Protein AF-A0A8H7UCB6-F1 (afdb_monomer_lite)

Foldseek 3Di:
DDPVVLVVLQVVLVCVVPPPVDDDDLVVNLVSCLVNVYDVVDQDRCVQCVDPVSSLVSLVSSADDDPDPPDPPDDHRHLVNVLVVLVVCDPCNQCVPVPDLVRSLVSCVVSLVQVVSLVSCCVDPNVVVSVVSVVVCVVVVSDDDPVNVVVVVVD

Radius of gyration: 19.62 Å; chains: 1; bounding box: 39×41×54 Å

Secondary structure (DSSP, 8-state):
--HHHHHHHHHHHHHHHH--SS---HHHHHHHHHHHT--TT----TTT--SHHHHHHHHHHH----S-TT---S----HHHHHHHHHHHHHHHH-TTSS-HHHHHHHHHHTT-HHHHHHHHHTTT-HHHHHHHHHHHHHTT-S--HHHHHHHTT-

pLDDT: mean 84.57, std 13.3, range [42.16, 96.12]

Organism: NCBI:txid44442

Sequence (155 aa):
MSELTRSRIQLEYDQMSRNTAEPIDPYKFAVYKIMGRCELNKRTLPHITSSTEDWLWLQLCLVRESATSSVKSGGDYRLADLQKVLQKYGPEHFDPHRANPWNYMILLLLTLQFEEVVHQLYSSKYQIEAVHLAIGFASHGMLRTTLDTKQQESL

InterPro domains:
  IPR007231 Nucleoporin interacting component Nup93/Nic96 [PF04097] (5-151)
  IPR007231 Nucleoporin interacting component Nup93/Nic96 [PTHR11225] (2-152)

Structure (mmCIF, N/CA/C/O backbone):
data_AF-A0A8H7UCB6-F1
#
_entry.id   AF-A0A8H7UCB6-F1
#
loop_
_atom_site.group_PDB
_atom_site.id
_atom_site.type_symbol
_atom_site.label_atom_id
_atom_site.label_alt_id
_atom_site.label_comp_id
_atom_site.label_asym_id
_atom_site.label_entity_id
_atom_site.label_seq_id
_atom_site.pdbx_PDB_ins_code
_atom_site.Cartn_x
_atom_site.Cartn_y
_atom_site.Cartn_z
_atom_site.occupancy
_atom_site.B_iso_or_equiv
_atom_site.auth_seq_id
_atom_site.auth_comp_id
_atom_site.auth_asym_id
_atom_site.auth_atom_id
_atom_site.pdbx_PDB_model_num
ATOM 1 N N . MET A 1 1 ? -7.134 -17.251 14.232 1.00 66.00 1 MET A N 1
ATOM 2 C CA . MET A 1 1 ? -7.995 -16.519 15.187 1.00 66.00 1 MET A CA 1
ATOM 3 C C . MET A 1 1 ? -9.393 -17.086 15.047 1.00 66.00 1 MET A C 1
ATOM 5 O O . MET A 1 1 ? -9.850 -17.190 13.915 1.00 66.00 1 MET A O 1
ATOM 9 N N . SER A 1 2 ? -10.021 -17.514 16.142 1.00 83.38 2 SER A N 1
ATOM 10 C CA . SER A 1 2 ? -11.404 -18.002 16.111 1.00 83.38 2 SER A CA 1
ATOM 11 C C . SER A 1 2 ? -12.372 -16.858 15.788 1.00 83.38 2 SER A C 1
ATOM 13 O O . SER A 1 2 ? -12.082 -15.689 16.064 1.00 83.38 2 SER A O 1
ATOM 15 N N . GLU A 1 3 ? -13.525 -17.180 15.204 1.00 82.62 3 GLU A N 1
ATOM 16 C CA . GLU A 1 3 ? -14.535 -16.181 14.822 1.00 82.62 3 GLU A CA 1
ATOM 17 C C . GLU A 1 3 ? -15.058 -15.384 16.025 1.00 82.62 3 GLU A C 1
ATOM 19 O O . GLU A 1 3 ? -15.268 -14.173 15.933 1.00 82.62 3 GLU A O 1
ATOM 24 N N . LEU A 1 4 ? -15.177 -16.040 17.184 1.00 86.56 4 LEU A N 1
ATOM 25 C CA . LEU A 1 4 ? -15.568 -15.405 18.442 1.00 86.56 4 LEU A CA 1
ATOM 26 C C . LEU A 1 4 ? -14.572 -14.309 18.855 1.00 86.56 4 LEU A C 1
ATOM 28 O O . LEU A 1 4 ? -14.973 -13.192 19.178 1.00 86.56 4 LEU A O 1
ATOM 32 N N . THR A 1 5 ? -13.268 -14.603 18.818 1.00 87.81 5 THR A N 1
ATOM 33 C CA . THR A 1 5 ? -12.228 -13.629 19.177 1.00 87.81 5 THR A CA 1
ATOM 34 C C . THR A 1 5 ? -12.207 -12.459 18.199 1.00 87.81 5 THR A C 1
ATOM 36 O O . THR A 1 5 ? -12.111 -11.316 18.635 1.00 87.81 5 THR A O 1
ATOM 39 N N . ARG A 1 6 ? -12.365 -12.717 16.893 1.00 85.12 6 ARG A N 1
ATOM 40 C CA . ARG A 1 6 ? -12.451 -11.649 15.884 1.00 85.12 6 ARG A CA 1
ATOM 41 C C . ARG A 1 6 ? -13.636 -10.721 16.151 1.00 85.12 6 ARG A C 1
ATOM 43 O O . ARG A 1 6 ? -13.470 -9.508 16.132 1.00 85.12 6 ARG A O 1
ATOM 50 N N . SER A 1 7 ? -14.804 -11.290 16.441 1.00 87.69 7 SER A N 1
ATOM 51 C CA . SER A 1 7 ? -16.023 -10.517 16.707 1.00 87.69 7 SER A CA 1
ATOM 52 C C . SER A 1 7 ? -15.878 -9.632 17.947 1.00 87.69 7 SER A C 1
ATOM 54 O O . SER A 1 7 ? -16.273 -8.470 17.923 1.00 87.69 7 SER A O 1
ATOM 56 N N . ARG A 1 8 ? -15.239 -10.143 19.009 1.00 91.38 8 ARG A N 1
ATOM 57 C CA . ARG A 1 8 ? -14.934 -9.360 20.218 1.00 91.38 8 ARG A CA 1
ATOM 58 C C . ARG A 1 8 ? -13.995 -8.188 19.927 1.00 91.38 8 ARG A C 1
ATOM 60 O O . ARG A 1 8 ? -14.303 -7.070 20.320 1.00 91.38 8 ARG A O 1
ATOM 67 N N . ILE A 1 9 ? -12.906 -8.425 19.190 1.00 91.38 9 ILE A N 1
ATOM 68 C CA . ILE A 1 9 ? -11.953 -7.366 18.811 1.00 91.38 9 ILE A CA 1
ATOM 69 C C . ILE A 1 9 ? -12.639 -6.289 17.962 1.00 91.38 9 ILE A C 1
ATOM 71 O O . ILE A 1 9 ? -12.401 -5.104 18.178 1.00 91.38 9 ILE A O 1
ATOM 75 N N . GLN A 1 10 ? -13.504 -6.682 17.022 1.00 90.00 10 GLN A N 1
ATOM 76 C CA . GLN A 1 10 ? -14.235 -5.733 16.181 1.00 90.00 10 GLN A CA 1
ATOM 77 C C . GLN A 1 10 ? -15.173 -4.845 17.008 1.00 90.00 10 GLN A C 1
ATOM 79 O O . GLN A 1 10 ? -15.204 -3.636 16.803 1.00 90.00 10 GLN A O 1
ATOM 84 N N . LEU A 1 11 ? -15.901 -5.425 17.967 1.00 90.81 11 LEU A N 1
ATOM 85 C CA . LEU A 1 11 ? -16.784 -4.668 18.857 1.00 90.81 11 LEU A CA 1
ATOM 86 C C . LEU A 1 11 ? -16.006 -3.672 19.723 1.00 90.81 11 LEU A C 1
ATOM 88 O O . LEU A 1 11 ? -16.403 -2.513 19.826 1.00 90.81 11 LEU A O 1
ATOM 92 N N . GLU A 1 12 ? -14.893 -4.100 20.318 1.00 90.88 12 GLU A N 1
ATOM 93 C CA . GLU A 1 12 ? -14.045 -3.223 21.132 1.00 90.88 12 GLU A CA 1
ATOM 94 C C . GLU A 1 12 ? -13.429 -2.098 20.287 1.00 90.88 12 GLU A C 1
ATOM 96 O O . GLU A 1 12 ? -13.443 -0.939 20.701 1.00 90.88 12 GLU A O 1
ATOM 101 N N . TYR A 1 13 ? -12.967 -2.403 19.070 1.00 91.31 13 TYR A N 1
ATOM 102 C CA . TYR A 1 13 ? -12.467 -1.398 18.129 1.00 91.31 13 TYR A CA 1
ATOM 103 C C . TYR A 1 13 ? -13.535 -0.360 17.771 1.00 91.31 13 TYR A C 1
ATOM 105 O O . TYR A 1 13 ? -13.273 0.842 17.791 1.00 91.31 13 TYR A O 1
ATOM 113 N N . ASP A 1 14 ? -14.750 -0.813 17.474 1.00 90.44 14 ASP A N 1
ATOM 114 C CA . ASP A 1 14 ? -15.872 0.052 17.130 1.00 90.44 14 ASP A CA 1
ATOM 115 C C . ASP A 1 14 ? -16.284 0.956 18.300 1.00 90.44 14 ASP A C 1
ATOM 117 O O . ASP A 1 14 ? -16.663 2.106 18.081 1.00 90.44 14 ASP A O 1
ATOM 121 N N . GLN A 1 15 ? -16.222 0.455 19.536 1.00 90.19 15 GLN A N 1
ATOM 122 C CA . GLN A 1 15 ? -16.473 1.253 20.738 1.00 90.19 15 GLN A CA 1
ATOM 123 C C . GLN A 1 15 ? -15.400 2.326 20.916 1.00 90.19 15 GLN A C 1
ATOM 125 O O . GLN A 1 15 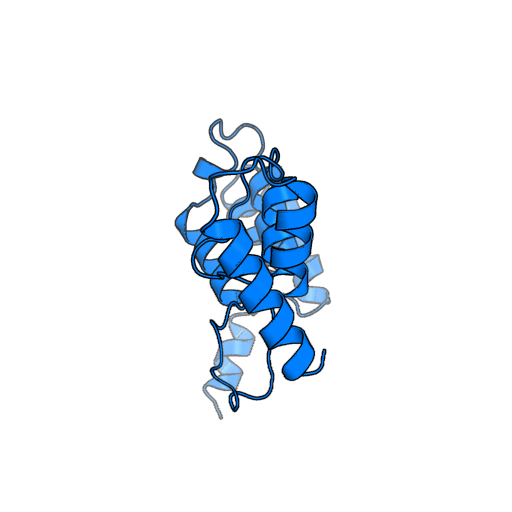? -15.741 3.487 21.128 1.00 90.19 15 GLN A O 1
ATOM 130 N N . MET A 1 16 ? -14.124 1.962 20.759 1.00 87.75 16 MET A N 1
ATOM 131 C CA . MET A 1 16 ? -13.008 2.911 20.796 1.00 87.75 16 MET A CA 1
ATOM 132 C C . MET A 1 16 ? -13.164 3.980 19.706 1.00 87.75 16 MET A C 1
ATOM 134 O O . MET A 1 16 ? -13.108 5.168 19.985 1.00 87.75 16 MET A O 1
ATOM 138 N N . SER A 1 17 ? -13.454 3.590 18.465 1.00 85.06 17 SER A N 1
ATOM 139 C CA . SER A 1 17 ? -13.585 4.552 17.366 1.00 85.06 17 SER A CA 1
ATOM 140 C C . SER A 1 17 ? -14.754 5.530 17.540 1.00 85.06 17 SER A C 1
ATOM 142 O O . SER A 1 17 ? -14.692 6.633 16.998 1.00 85.06 17 SER A O 1
ATOM 144 N N . ARG A 1 18 ? -15.835 5.128 18.222 1.00 85.81 18 ARG A N 1
ATOM 145 C CA . ARG A 1 18 ? -17.023 5.971 18.452 1.00 85.81 18 ARG A CA 1
ATOM 146 C C . ARG A 1 18 ? -16.911 6.817 19.715 1.00 85.81 18 ARG A C 1
ATOM 148 O O . ARG A 1 18 ? -17.492 7.897 19.768 1.00 85.81 18 ARG A O 1
ATOM 155 N N . ASN A 1 19 ? -16.213 6.327 20.736 1.00 79.62 19 ASN A N 1
ATOM 156 C CA . ASN A 1 19 ? -16.112 7.006 22.017 1.00 79.62 19 ASN A CA 1
ATOM 157 C C . ASN A 1 19 ? -14.988 8.052 21.992 1.00 79.62 19 ASN A C 1
ATOM 159 O O . ASN A 1 19 ? -13.837 7.755 22.286 1.00 79.62 19 ASN A O 1
ATOM 163 N N . THR A 1 20 ? -15.335 9.292 21.643 1.00 72.56 20 THR A N 1
ATOM 164 C CA . THR A 1 20 ? -14.405 10.439 21.623 1.00 72.56 20 THR A CA 1
ATOM 165 C C . THR A 1 20 ? -14.246 11.107 22.997 1.00 72.56 20 THR A C 1
ATOM 167 O O . THR A 1 20 ? -13.514 12.084 23.118 1.00 72.56 20 THR A O 1
ATOM 170 N N . ALA A 1 21 ? -14.948 10.625 24.031 1.00 73.44 21 ALA A N 1
ATOM 171 C CA . ALA A 1 21 ? -14.955 11.260 25.350 1.00 73.44 21 ALA A CA 1
ATOM 172 C C . ALA A 1 21 ? -13.633 11.081 26.116 1.00 73.44 21 ALA A C 1
ATOM 174 O O . ALA A 1 21 ? -13.285 11.934 26.929 1.00 73.44 21 ALA A O 1
ATOM 175 N N . GLU A 1 22 ? -12.885 10.010 25.837 1.00 73.88 22 GLU A N 1
ATOM 176 C CA . GLU A 1 22 ? -11.566 9.766 26.420 1.00 73.88 22 GLU A CA 1
ATOM 177 C C . GLU A 1 22 ? -10.497 9.682 25.323 1.00 73.88 22 GLU A C 1
ATOM 179 O O . GLU A 1 22 ? -10.728 9.056 24.284 1.00 73.88 22 GLU A O 1
ATOM 184 N N . PRO A 1 23 ? -9.313 10.290 25.527 1.00 75.50 23 PRO A N 1
ATOM 185 C CA . PRO A 1 23 ? -8.206 10.150 24.595 1.00 75.50 23 PRO A CA 1
ATOM 186 C C . PRO A 1 23 ? -7.727 8.695 24.590 1.00 75.50 23 PRO A C 1
ATOM 188 O O . PRO A 1 23 ? -7.159 8.197 25.561 1.00 75.50 23 PRO A O 1
ATOM 191 N N . ILE A 1 24 ? -7.964 8.004 23.480 1.00 84.00 24 ILE A N 1
ATOM 192 C CA . ILE A 1 24 ? -7.503 6.631 23.278 1.00 84.00 24 ILE A CA 1
ATOM 193 C C . ILE A 1 24 ? -6.02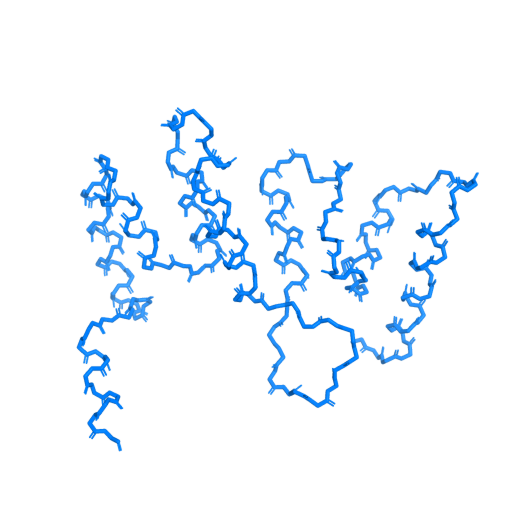9 6.655 22.887 1.00 84.00 24 ILE A C 1
ATOM 195 O O . ILE A 1 24 ? -5.626 7.415 22.006 1.00 84.00 24 ILE A O 1
ATOM 199 N N . ASP A 1 25 ? -5.236 5.780 23.507 1.00 89.56 25 ASP A N 1
ATOM 200 C CA . ASP A 1 25 ? -3.850 5.551 23.103 1.00 89.56 25 ASP A CA 1
ATOM 201 C C . ASP A 1 25 ? -3.794 5.130 21.616 1.00 89.56 25 ASP A C 1
ATOM 203 O O . ASP A 1 25 ? -4.342 4.077 21.252 1.00 89.56 25 ASP A O 1
ATOM 207 N N . PRO A 1 26 ? -3.135 5.920 20.745 1.00 90.31 26 PRO A N 1
ATOM 208 C CA . PRO A 1 26 ? -3.069 5.630 19.319 1.00 90.31 26 PRO A CA 1
ATOM 209 C C . PRO A 1 26 ? -2.422 4.270 19.039 1.00 90.31 26 PRO A C 1
ATOM 211 O O . PRO A 1 26 ? -2.891 3.551 18.156 1.00 90.31 26 PRO A O 1
ATOM 214 N N . TYR A 1 27 ? -1.407 3.859 19.806 1.00 91.75 27 TYR A N 1
ATOM 215 C CA . TYR A 1 27 ? -0.717 2.586 19.586 1.00 91.75 27 TYR A CA 1
ATOM 216 C C . TYR A 1 27 ? -1.617 1.399 19.910 1.00 91.75 27 TYR A C 1
ATOM 218 O O . TYR A 1 27 ? -1.690 0.446 19.130 1.00 91.75 27 TYR A O 1
ATOM 226 N N . LYS A 1 28 ? -2.385 1.486 21.003 1.00 91.25 28 LYS A N 1
ATOM 227 C CA . LYS A 1 28 ? -3.432 0.507 21.309 1.00 91.25 28 LYS A CA 1
ATOM 228 C C . LYS A 1 28 ? -4.431 0.417 20.156 1.00 91.25 28 LYS A C 1
ATOM 230 O O . LYS A 1 28 ? -4.714 -0.680 19.682 1.00 91.25 28 LYS A O 1
ATOM 235 N N . PHE A 1 29 ? -4.911 1.548 19.647 1.00 91.12 29 PHE A N 1
ATOM 236 C CA . PHE A 1 29 ? -5.851 1.567 18.524 1.00 91.12 29 PHE A CA 1
ATOM 237 C C . PHE A 1 29 ? -5.271 0.921 17.249 1.00 91.12 29 PHE A C 1
ATOM 239 O O . PHE A 1 29 ? -5.959 0.145 16.579 1.00 91.12 29 PHE A O 1
ATOM 246 N N . ALA A 1 30 ? -3.991 1.163 16.948 1.00 92.44 30 ALA A N 1
ATOM 247 C CA . ALA A 1 30 ? -3.266 0.520 15.848 1.00 92.44 30 ALA A CA 1
ATOM 248 C C . ALA A 1 30 ? -3.225 -0.999 15.982 1.00 92.44 30 ALA A C 1
ATOM 250 O O . ALA A 1 30 ? -3.542 -1.712 15.030 1.00 92.44 30 ALA A O 1
ATOM 251 N N . VAL A 1 31 ? -2.850 -1.494 17.164 1.00 93.12 31 VAL A N 1
ATOM 252 C CA . VAL A 1 31 ? -2.740 -2.932 17.425 1.00 93.12 31 VAL A CA 1
ATOM 253 C C . VAL A 1 31 ? -4.091 -3.608 17.214 1.00 93.12 31 VAL A C 1
ATOM 255 O O . VAL A 1 31 ? -4.152 -4.637 16.544 1.00 93.12 31 VAL A O 1
ATOM 258 N N . TYR A 1 32 ? -5.184 -3.008 17.695 1.00 92.25 32 TYR A N 1
ATOM 259 C CA . TYR A 1 32 ? -6.532 -3.532 17.453 1.00 92.25 32 TYR A CA 1
ATOM 260 C C . TYR A 1 32 ? -6.879 -3.539 15.963 1.00 92.25 32 TYR A C 1
ATOM 262 O O . TYR A 1 32 ? -7.383 -4.547 15.462 1.00 92.25 32 TYR A O 1
ATOM 270 N N . LYS A 1 33 ? -6.558 -2.462 15.235 1.00 91.94 33 LYS A N 1
ATOM 271 C CA . LYS A 1 33 ? -6.791 -2.385 13.788 1.00 91.94 33 LYS A CA 1
ATOM 272 C C . LYS A 1 33 ? -6.045 -3.482 13.032 1.00 91.94 33 LYS A C 1
ATOM 274 O O . LYS A 1 33 ? -6.645 -4.140 12.190 1.00 91.94 33 LYS A O 1
ATOM 279 N N . ILE A 1 34 ? -4.767 -3.700 13.344 1.00 92.25 34 ILE A N 1
ATOM 280 C CA . ILE A 1 34 ? -3.916 -4.695 12.677 1.00 92.25 34 ILE A CA 1
ATOM 281 C C . ILE A 1 34 ? -4.369 -6.116 13.030 1.00 92.25 34 ILE A C 1
ATOM 283 O O . ILE A 1 34 ? -4.611 -6.930 12.139 1.00 92.25 34 ILE A O 1
ATOM 287 N N . MET A 1 35 ? -4.541 -6.412 14.321 1.00 90.19 35 MET A N 1
ATOM 288 C CA . MET A 1 35 ? -4.903 -7.751 14.798 1.00 90.19 35 MET A CA 1
ATOM 289 C C . MET A 1 35 ? -6.307 -8.164 14.352 1.00 90.19 35 MET A C 1
ATOM 291 O O . MET A 1 35 ? -6.514 -9.301 13.920 1.00 90.19 35 MET A O 1
ATOM 295 N N . GLY A 1 36 ? -7.271 -7.247 14.452 1.00 87.38 36 GLY A N 1
ATOM 296 C CA . GLY A 1 36 ? -8.664 -7.477 14.078 1.00 87.38 36 GLY A CA 1
ATOM 297 C C . GLY A 1 36 ? -8.955 -7.284 12.592 1.00 87.38 36 GLY A C 1
ATOM 298 O O . GLY A 1 36 ? -9.971 -7.780 12.113 1.00 87.38 36 GLY A O 1
ATOM 299 N N . ARG A 1 37 ? -8.059 -6.614 11.851 1.00 88.19 37 ARG A N 1
ATOM 300 C CA . ARG A 1 37 ? -8.305 -6.104 10.488 1.00 88.19 37 ARG A CA 1
ATOM 301 C C . ARG A 1 37 ? -9.560 -5.231 10.431 1.00 88.19 37 ARG A C 1
ATOM 303 O O . ARG A 1 37 ? -10.370 -5.338 9.514 1.00 88.19 37 ARG A O 1
ATOM 310 N N . CYS A 1 38 ? -9.721 -4.378 11.436 1.00 87.88 38 CYS A N 1
ATOM 311 C CA . CYS A 1 38 ? -10.916 -3.567 11.603 1.00 87.88 38 CYS A CA 1
ATOM 312 C C . CYS A 1 38 ? -10.943 -2.393 10.607 1.00 87.88 38 CYS A C 1
ATOM 314 O O . CYS A 1 38 ? -9.923 -1.746 10.351 1.00 87.88 38 CYS A O 1
ATOM 316 N N . GLU A 1 39 ? -12.134 -2.074 10.087 1.00 85.88 39 GLU A N 1
ATOM 317 C CA . GLU A 1 39 ? -12.396 -0.886 9.255 1.00 85.88 39 GLU A CA 1
ATOM 318 C C . GLU A 1 39 ? -11.443 -0.763 8.040 1.00 85.88 39 GLU A C 1
ATOM 320 O O . GLU A 1 39 ? -10.692 0.201 7.882 1.00 85.88 39 GLU A O 1
ATOM 325 N N . LEU A 1 40 ? -11.488 -1.749 7.139 1.00 86.44 40 LEU A N 1
ATOM 326 C CA . LEU A 1 40 ? -10.652 -1.799 5.926 1.00 86.44 40 LEU A CA 1
ATOM 327 C C . LEU A 1 40 ? -11.009 -0.739 4.867 1.00 86.44 40 LEU A C 1
ATOM 329 O O . LEU A 1 40 ? -10.270 -0.548 3.901 1.00 86.44 40 LEU A O 1
ATOM 333 N N . ASN A 1 41 ? -12.105 -0.003 5.060 1.00 85.31 41 ASN A N 1
ATOM 334 C CA . ASN A 1 41 ? -12.445 1.156 4.232 1.00 85.31 41 ASN A CA 1
ATOM 335 C C . ASN A 1 41 ? -11.543 2.364 4.540 1.00 85.31 41 ASN A C 1
ATOM 337 O O . ASN A 1 41 ? -11.252 3.152 3.644 1.00 85.31 41 ASN A O 1
ATOM 341 N N . LYS A 1 42 ? -11.055 2.485 5.783 1.00 86.81 42 LYS A N 1
ATOM 342 C CA . LYS A 1 42 ? -10.182 3.572 6.241 1.00 86.81 42 LYS A CA 1
ATOM 343 C C . LYS A 1 42 ? -8.888 2.988 6.798 1.00 86.81 42 LYS A C 1
ATOM 345 O O . LYS A 1 42 ? -8.795 2.626 7.965 1.00 86.81 42 LYS A O 1
ATOM 350 N N . ARG A 1 43 ? -7.876 2.873 5.941 1.00 88.25 43 ARG A N 1
ATOM 351 C CA . ARG A 1 43 ? -6.623 2.142 6.223 1.00 88.25 43 ARG A CA 1
ATOM 352 C C . ARG A 1 43 ? -5.468 3.019 6.713 1.00 88.25 43 ARG A C 1
ATOM 354 O O . ARG A 1 43 ? -4.342 2.542 6.784 1.00 88.25 43 ARG A O 1
ATOM 361 N N . THR A 1 44 ? -5.722 4.287 7.020 1.00 87.56 44 THR A N 1
ATOM 362 C CA . THR A 1 44 ? -4.697 5.248 7.444 1.00 87.56 44 THR A CA 1
ATOM 363 C C . THR A 1 44 ? -4.744 5.477 8.952 1.00 87.56 44 THR A C 1
ATOM 365 O O . THR A 1 44 ? -5.820 5.539 9.547 1.00 87.56 44 THR A O 1
ATOM 368 N N . LEU A 1 45 ? -3.568 5.618 9.569 1.00 89.31 45 LEU A N 1
ATOM 369 C CA . LEU A 1 45 ? -3.398 5.938 10.988 1.00 89.31 45 LEU A CA 1
ATOM 370 C C . LEU A 1 45 ? -2.391 7.091 11.121 1.00 89.31 45 LEU A C 1
ATOM 372 O O . LEU A 1 45 ? -1.214 6.843 11.371 1.00 89.31 45 LEU A O 1
ATOM 376 N N . PRO A 1 46 ? -2.830 8.354 10.952 1.00 83.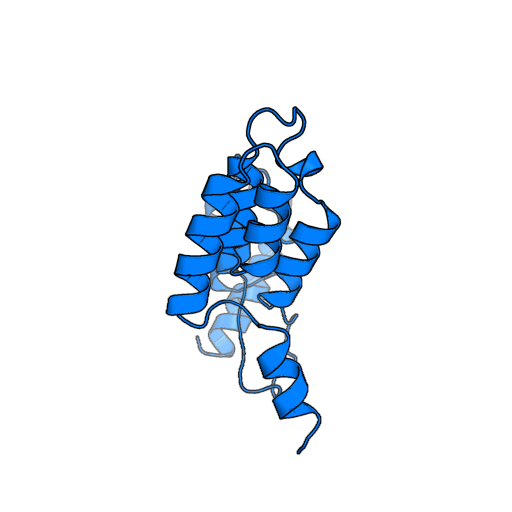25 46 PRO A N 1
ATOM 377 C CA . PRO A 1 46 ? -1.929 9.497 10.775 1.00 83.25 46 PRO A CA 1
ATOM 378 C C . PRO A 1 46 ? -0.936 9.728 11.918 1.00 83.25 46 PRO A C 1
ATOM 380 O O . PRO A 1 46 ? 0.141 10.253 11.689 1.00 83.25 46 PRO A O 1
ATOM 383 N N . HIS A 1 47 ? -1.283 9.351 13.151 1.00 84.25 47 HIS A N 1
ATOM 384 C CA . HIS A 1 47 ? -0.407 9.528 14.319 1.00 84.25 47 HIS A CA 1
ATOM 385 C C . HIS A 1 47 ? 0.674 8.444 14.446 1.00 84.25 47 HIS A C 1
ATOM 387 O O . HIS A 1 47 ? 1.477 8.493 15.368 1.00 84.25 47 HIS A O 1
ATOM 393 N N . ILE A 1 48 ? 0.669 7.456 13.549 1.00 87.62 48 ILE A N 1
ATOM 394 C CA . ILE A 1 48 ? 1.551 6.283 13.594 1.00 87.62 48 ILE A CA 1
ATOM 395 C C . ILE A 1 48 ? 2.314 6.152 12.283 1.00 87.62 48 ILE A C 1
ATOM 397 O O . ILE A 1 48 ? 3.506 5.878 12.289 1.00 87.62 48 ILE A O 1
ATOM 401 N N . THR A 1 49 ? 1.643 6.384 11.155 1.00 89.38 49 THR A N 1
ATOM 402 C CA . THR A 1 49 ? 2.265 6.339 9.833 1.00 89.38 49 THR A CA 1
ATOM 403 C C . THR A 1 49 ? 2.831 7.711 9.484 1.00 89.38 49 THR A C 1
ATOM 405 O O . THR A 1 49 ? 2.158 8.501 8.819 1.00 89.38 49 THR A O 1
ATOM 408 N N . SER A 1 50 ? 4.037 8.001 9.975 1.00 87.69 50 SER A N 1
ATOM 409 C CA . SER A 1 50 ? 4.725 9.274 9.710 1.00 87.69 50 SER A CA 1
ATOM 410 C C . SER A 1 50 ? 5.517 9.235 8.404 1.00 87.69 50 SER A C 1
ATOM 412 O O . SER A 1 50 ? 5.631 10.253 7.725 1.00 87.69 50 SER A O 1
ATOM 414 N N . SER A 1 51 ? 6.045 8.065 8.037 1.00 89.81 51 SER A N 1
ATOM 415 C CA . SER A 1 51 ? 6.769 7.848 6.787 1.00 89.81 51 SER A CA 1
ATOM 416 C C . SER A 1 51 ? 5.964 7.027 5.773 1.00 89.81 51 SER A C 1
ATOM 418 O O . SER A 1 51 ? 5.011 6.314 6.105 1.00 89.81 51 SER A O 1
ATOM 420 N N . THR A 1 52 ? 6.385 7.099 4.511 1.00 90.38 52 THR A N 1
ATOM 421 C CA . THR A 1 52 ? 5.876 6.249 3.426 1.00 90.38 52 THR A CA 1
ATOM 422 C C . THR A 1 52 ? 6.096 4.758 3.715 1.00 90.38 52 THR A C 1
ATOM 424 O O . THR A 1 52 ? 5.247 3.932 3.380 1.00 90.38 52 THR A O 1
ATOM 427 N N . GLU A 1 53 ? 7.206 4.415 4.370 1.00 91.12 53 GLU A N 1
ATOM 428 C CA . GLU A 1 53 ? 7.536 3.046 4.774 1.00 91.12 53 GLU A CA 1
ATOM 429 C C . GLU A 1 53 ? 6.575 2.541 5.858 1.00 91.12 53 GLU A C 1
ATOM 431 O O . GLU A 1 53 ? 6.025 1.449 5.713 1.00 91.12 53 GLU A O 1
ATOM 436 N N . ASP A 1 54 ? 6.276 3.360 6.875 1.00 93.06 54 ASP A N 1
ATOM 437 C CA . ASP A 1 54 ? 5.291 3.025 7.918 1.00 93.06 54 ASP A CA 1
ATOM 438 C C . ASP A 1 54 ? 3.900 2.816 7.318 1.00 93.06 54 ASP A C 1
ATOM 440 O O . ASP A 1 54 ? 3.162 1.899 7.693 1.00 93.06 54 ASP A O 1
ATOM 444 N N . TRP A 1 55 ? 3.528 3.679 6.367 1.00 93.00 55 TRP A N 1
ATOM 445 C CA . TRP A 1 55 ? 2.264 3.554 5.656 1.00 93.00 55 TRP A CA 1
ATOM 446 C C . TRP A 1 55 ? 2.200 2.244 4.871 1.00 93.00 55 TRP A C 1
ATOM 448 O O . TRP A 1 55 ? 1.203 1.525 4.985 1.00 93.00 55 TRP A O 1
ATOM 458 N N . LEU A 1 56 ? 3.251 1.907 4.114 1.00 94.56 56 LEU A N 1
ATOM 459 C CA . LEU A 1 56 ? 3.308 0.667 3.342 1.00 94.56 56 LEU A CA 1
ATOM 460 C C . LEU A 1 56 ? 3.272 -0.558 4.262 1.00 94.56 56 LEU A C 1
ATOM 462 O O . LEU A 1 56 ? 2.506 -1.486 3.998 1.00 94.56 56 LEU A O 1
ATOM 466 N N . TRP A 1 57 ? 4.048 -0.549 5.348 1.00 95.06 57 TRP A N 1
ATOM 467 C CA . TRP A 1 57 ? 4.047 -1.604 6.359 1.00 95.06 57 TRP A CA 1
ATOM 468 C C . TRP A 1 57 ? 2.633 -1.854 6.887 1.00 95.06 57 TRP A C 1
ATOM 470 O O . TRP A 1 57 ? 2.155 -2.990 6.861 1.00 95.06 57 TRP A O 1
ATOM 480 N N . LEU A 1 58 ? 1.914 -0.790 7.261 1.00 95.19 58 LEU A N 1
ATOM 481 C CA . LEU A 1 58 ? 0.532 -0.902 7.717 1.00 95.19 58 LEU A CA 1
ATOM 482 C C . LEU A 1 58 ? -0.375 -1.503 6.636 1.00 95.19 58 LEU A C 1
ATOM 484 O O . LEU A 1 58 ? -1.195 -2.369 6.945 1.00 95.19 58 LEU A O 1
ATOM 488 N N . GLN A 1 59 ? -0.242 -1.080 5.373 1.00 94.88 59 GLN A N 1
ATOM 489 C CA . GLN A 1 59 ? -1.039 -1.659 4.289 1.00 94.88 59 GLN A CA 1
ATOM 490 C C . GLN A 1 59 ? -0.769 -3.160 4.137 1.00 94.88 59 GLN A C 1
ATOM 492 O O . GLN A 1 59 ? -1.721 -3.937 4.077 1.00 94.88 59 GLN A O 1
ATOM 497 N N . LEU A 1 60 ? 0.499 -3.577 4.127 1.00 94.75 60 LEU A N 1
ATOM 498 C CA . LEU A 1 60 ? 0.894 -4.982 4.001 1.00 94.75 60 LEU A CA 1
ATOM 499 C C . LEU A 1 60 ? 0.402 -5.827 5.183 1.00 94.75 60 LEU A C 1
ATOM 501 O O . LEU A 1 60 ? -0.079 -6.938 4.972 1.00 94.75 60 LEU A O 1
ATOM 505 N N . CYS A 1 61 ? 0.417 -5.294 6.409 1.00 93.62 61 CYS A N 1
ATOM 506 C CA . CYS A 1 61 ? -0.160 -5.966 7.576 1.00 93.62 61 CYS A CA 1
ATOM 507 C C . CYS A 1 61 ? -1.669 -6.239 7.437 1.00 93.62 61 CYS A C 1
ATOM 509 O O . CYS A 1 61 ? -2.184 -7.194 8.023 1.00 93.62 61 CYS A O 1
ATOM 511 N N . LEU A 1 62 ? -2.393 -5.404 6.685 1.00 92.12 62 LEU A N 1
ATOM 512 C CA . LEU A 1 62 ? -3.840 -5.526 6.494 1.00 92.12 62 LEU A CA 1
ATOM 513 C C . LEU A 1 62 ? -4.223 -6.415 5.301 1.00 92.12 62 LEU A C 1
ATOM 515 O O . LEU A 1 62 ? -5.353 -6.924 5.269 1.00 92.12 62 LEU A O 1
ATOM 519 N N . VAL A 1 63 ? -3.318 -6.614 4.338 1.00 92.69 63 VAL A N 1
ATOM 520 C CA . VAL A 1 63 ? -3.533 -7.465 3.159 1.00 92.69 63 VAL A CA 1
ATOM 521 C C . VAL A 1 63 ? -3.712 -8.927 3.576 1.00 92.69 63 VAL A C 1
ATOM 523 O O . VAL A 1 63 ? -2.994 -9.446 4.431 1.00 92.69 63 VAL A O 1
ATOM 526 N N . ARG A 1 64 ? -4.675 -9.624 2.960 1.00 88.69 64 ARG A N 1
ATOM 527 C CA . ARG A 1 64 ? -4.757 -11.090 3.015 1.00 88.69 64 ARG A CA 1
ATOM 528 C C . ARG A 1 64 ? -5.199 -11.693 1.695 1.00 88.69 64 ARG A C 1
ATOM 530 O O . ARG A 1 64 ? -6.245 -11.334 1.166 1.00 88.69 64 ARG A O 1
ATOM 537 N N . GLU A 1 65 ? -4.471 -12.718 1.276 1.00 85.19 65 GLU A N 1
ATOM 538 C CA . GLU A 1 65 ? -4.869 -13.608 0.192 1.00 85.19 65 GLU A CA 1
ATOM 539 C C . GLU A 1 65 ? -5.639 -14.799 0.782 1.00 85.19 65 GLU A C 1
ATOM 541 O O . GLU A 1 65 ? -5.062 -15.696 1.394 1.00 85.19 65 GLU A O 1
ATOM 546 N N . SER A 1 66 ? -6.971 -14.780 0.683 1.00 75.19 66 SER A N 1
ATOM 547 C CA . SER A 1 66 ? -7.812 -15.925 1.062 1.00 75.19 66 SER A CA 1
ATOM 548 C C . SER A 1 66 ? -8.041 -16.830 -0.149 1.00 75.19 66 SER A C 1
ATOM 550 O O . SER A 1 66 ? -8.566 -16.372 -1.167 1.00 75.19 66 SER A O 1
ATOM 552 N N . ALA A 1 67 ? -7.696 -18.116 -0.017 1.00 56.88 67 ALA A N 1
ATOM 553 C CA . ALA A 1 67 ? -7.958 -19.153 -1.020 1.00 56.88 67 ALA A CA 1
ATOM 554 C C . ALA A 1 67 ? -9.442 -19.566 -1.088 1.00 56.88 67 ALA A C 1
ATOM 556 O O . ALA A 1 67 ? -9.906 -20.072 -2.106 1.00 56.88 67 ALA A O 1
ATOM 557 N N . THR A 1 68 ? -10.204 -19.338 -0.016 1.00 52.25 68 THR A N 1
ATOM 558 C CA . THR A 1 68 ? -11.598 -19.773 0.114 1.00 52.25 68 THR A CA 1
ATOM 559 C C . THR A 1 68 ? -12.512 -18.562 0.239 1.00 52.25 68 THR A C 1
ATOM 561 O O . THR A 1 68 ? -12.584 -17.902 1.276 1.00 52.25 68 THR A O 1
ATOM 564 N N . SER A 1 69 ? -13.226 -18.282 -0.843 1.00 48.53 69 SER A N 1
ATOM 565 C CA . SER A 1 69 ? -14.229 -17.227 -1.033 1.00 48.53 69 SER A CA 1
ATOM 566 C C . SER A 1 69 ? -15.521 -17.407 -0.216 1.00 48.53 69 SER A C 1
ATOM 568 O O . SER A 1 69 ? -16.524 -16.754 -0.504 1.00 48.53 69 SER A O 1
ATOM 570 N N . SER A 1 70 ? -15.543 -18.290 0.789 1.00 47.59 70 SER A N 1
ATOM 571 C CA . SER A 1 70 ? -16.785 -18.721 1.442 1.00 47.59 70 SER A CA 1
ATOM 572 C C . SER A 1 70 ? -17.259 -17.825 2.585 1.00 47.59 70 SER A C 1
ATOM 574 O O . SER A 1 70 ? -18.429 -17.900 2.947 1.00 47.59 70 SER A O 1
ATOM 576 N N . VAL A 1 71 ? -16.423 -16.935 3.128 1.00 48.06 71 VAL A N 1
ATOM 577 C CA . VAL A 1 71 ? -16.843 -16.036 4.215 1.00 48.06 71 VAL A CA 1
ATOM 578 C C . VAL A 1 71 ? -16.554 -14.588 3.839 1.00 48.06 71 VAL A C 1
ATOM 580 O O . VAL A 1 71 ? -15.535 -14.015 4.215 1.00 48.06 71 VAL A O 1
ATOM 583 N N . LYS A 1 72 ? -17.500 -13.978 3.114 1.00 48.72 72 LYS A N 1
ATOM 584 C CA . LYS A 1 72 ? -17.585 -12.529 2.848 1.00 48.72 72 LYS A CA 1
ATOM 585 C C . LYS A 1 72 ? -17.964 -11.738 4.109 1.00 48.72 72 LYS A C 1
ATOM 587 O O . LYS A 1 72 ? -18.850 -10.888 4.073 1.00 48.72 72 LYS A O 1
ATOM 592 N N . SER A 1 73 ? -17.348 -12.038 5.245 1.00 48.81 73 SER A N 1
ATOM 593 C CA . SER A 1 73 ? -17.580 -11.283 6.473 1.00 48.81 73 SER A CA 1
ATOM 594 C C . SER A 1 73 ? -16.429 -10.299 6.665 1.00 48.81 73 SER A C 1
ATOM 596 O O . SER A 1 73 ? -15.376 -10.649 7.194 1.00 48.81 73 SER A O 1
ATOM 598 N N . GLY A 1 74 ? -16.640 -9.078 6.162 1.00 54.72 74 GLY A N 1
ATOM 599 C CA . GLY A 1 74 ? -15.774 -7.915 6.375 1.00 54.72 74 GLY A CA 1
ATOM 600 C C . GLY A 1 74 ? -14.630 -7.755 5.369 1.00 54.72 74 GLY A C 1
ATOM 601 O O . GLY A 1 74 ? -13.530 -8.223 5.626 1.00 54.72 74 GLY A O 1
ATOM 602 N N . GLY A 1 75 ? -14.906 -7.034 4.272 1.00 62.94 75 GLY A N 1
ATOM 603 C CA . GLY A 1 75 ? -13.939 -6.388 3.368 1.00 62.94 75 GLY A CA 1
ATOM 604 C C . GLY A 1 75 ? -12.747 -7.235 2.911 1.00 62.94 75 GLY A C 1
ATOM 605 O O . GLY A 1 75 ? -11.735 -7.323 3.601 1.00 62.94 75 GLY A O 1
ATOM 606 N N . ASP A 1 76 ? -12.799 -7.781 1.699 1.00 79.19 76 ASP A N 1
ATOM 607 C CA . ASP A 1 76 ? -11.591 -8.328 1.083 1.00 79.19 76 ASP A CA 1
ATOM 608 C C . ASP A 1 76 ? -10.634 -7.169 0.762 1.00 79.19 76 ASP A C 1
ATOM 610 O O . ASP A 1 76 ? -10.974 -6.260 0.011 1.00 79.19 76 ASP A O 1
ATOM 614 N N . TYR A 1 77 ? -9.452 -7.186 1.381 1.00 89.50 77 TYR A N 1
ATOM 615 C CA . TYR A 1 77 ? -8.335 -6.312 1.034 1.00 89.50 77 TYR A CA 1
ATOM 616 C C . TYR A 1 77 ? -7.150 -7.190 0.660 1.00 89.50 77 TYR A C 1
ATOM 618 O O . TYR A 1 77 ? -6.544 -7.836 1.527 1.00 89.50 77 TYR A O 1
ATOM 626 N N . ARG A 1 78 ? -6.888 -7.264 -0.642 1.00 91.94 78 ARG A N 1
ATOM 627 C CA . ARG A 1 78 ? -5.875 -8.121 -1.259 1.00 91.94 78 ARG A CA 1
ATOM 628 C C . ARG A 1 78 ? -4.676 -7.305 -1.717 1.00 91.94 78 ARG A C 1
ATOM 630 O O . ARG A 1 78 ? -4.735 -6.075 -1.788 1.00 91.94 78 ARG A O 1
ATOM 637 N N . LEU A 1 79 ? -3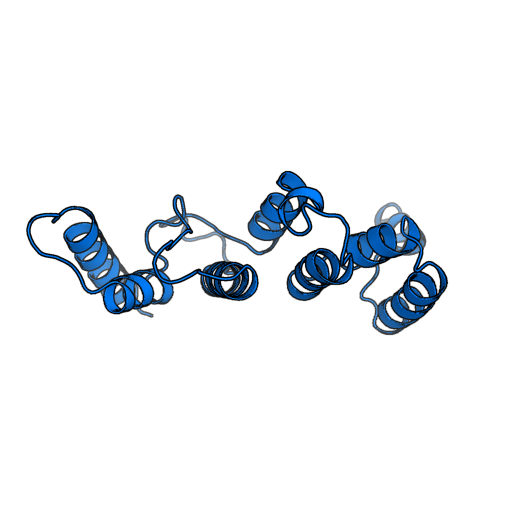.597 -7.991 -2.084 1.00 93.81 79 LEU A N 1
ATOM 638 C CA . LEU A 1 79 ? -2.409 -7.339 -2.625 1.00 93.81 79 LEU A CA 1
ATOM 639 C C . LEU A 1 79 ? -2.755 -6.553 -3.895 1.00 93.81 79 LEU A C 1
ATOM 641 O O . LEU A 1 79 ? -2.319 -5.416 -4.044 1.00 93.81 79 LEU A O 1
ATOM 645 N N . ALA A 1 80 ? -3.625 -7.101 -4.746 1.00 93.12 80 ALA A N 1
ATOM 646 C CA . ALA A 1 80 ? -4.100 -6.427 -5.954 1.00 93.12 80 ALA A CA 1
ATOM 647 C C . ALA A 1 80 ? -4.789 -5.078 -5.666 1.00 93.12 80 ALA A C 1
ATOM 649 O O . ALA A 1 80 ? -4.677 -4.142 -6.458 1.00 93.12 80 ALA A O 1
ATOM 650 N N . ASP A 1 81 ? -5.488 -4.947 -4.534 1.00 93.50 81 ASP A N 1
ATOM 651 C CA . ASP A 1 81 ? -6.129 -3.686 -4.151 1.00 93.50 81 ASP A CA 1
ATOM 652 C C . ASP A 1 81 ? -5.090 -2.648 -3.717 1.00 93.50 81 ASP A C 1
ATOM 654 O O . ASP A 1 81 ? -5.202 -1.477 -4.079 1.00 93.50 81 ASP A O 1
ATOM 658 N N . LEU A 1 82 ? -4.049 -3.073 -2.993 1.00 94.69 82 LEU A N 1
ATOM 659 C CA . LEU A 1 82 ? -2.913 -2.219 -2.639 1.00 94.69 82 LEU A CA 1
ATOM 660 C C . LEU A 1 82 ? -2.131 -1.772 -3.885 1.00 94.69 82 LEU A C 1
ATOM 662 O O . LEU A 1 82 ? -1.828 -0.588 -4.025 1.00 94.69 82 LEU A O 1
ATOM 666 N N . GLN A 1 83 ? -1.856 -2.685 -4.817 1.00 95.69 83 GLN A N 1
ATOM 667 C CA . GLN A 1 83 ? -1.164 -2.376 -6.073 1.00 95.69 83 GLN A CA 1
ATOM 668 C C . GLN A 1 83 ? -1.919 -1.305 -6.878 1.00 95.69 83 GLN A C 1
ATOM 670 O O . GLN A 1 83 ? -1.330 -0.303 -7.282 1.00 95.69 83 GLN A O 1
ATOM 675 N N . LYS A 1 84 ? -3.248 -1.434 -7.008 1.00 94.69 84 LYS A N 1
ATOM 676 C CA . LYS A 1 84 ? -4.102 -0.420 -7.657 1.00 94.69 84 LYS A CA 1
ATOM 677 C C . LYS A 1 84 ? -4.044 0.939 -6.965 1.00 94.69 84 LYS A C 1
ATOM 679 O O . LYS A 1 84 ? -4.093 1.968 -7.634 1.00 94.69 84 LYS A O 1
ATOM 684 N N . VAL A 1 85 ? -3.957 0.965 -5.634 1.00 93.44 85 VAL A N 1
ATOM 685 C CA . VAL A 1 85 ? -3.803 2.218 -4.881 1.00 93.44 85 VAL A CA 1
ATOM 686 C C . VAL A 1 85 ? -2.483 2.899 -5.248 1.00 93.44 85 VAL A C 1
ATOM 688 O O . VAL A 1 85 ? -2.488 4.094 -5.537 1.00 93.44 85 VAL A O 1
ATOM 691 N N . LEU A 1 86 ? -1.376 2.154 -5.308 1.00 93.69 86 LEU A N 1
ATOM 692 C CA . LEU A 1 86 ? -0.072 2.699 -5.704 1.00 93.69 86 LEU A CA 1
ATOM 693 C C . LEU A 1 86 ? -0.060 3.222 -7.144 1.00 93.69 86 LEU A C 1
ATOM 695 O O . LEU A 1 86 ? 0.495 4.290 -7.398 1.00 93.69 86 LEU A O 1
ATOM 699 N N . GLN A 1 87 ? -0.696 2.507 -8.071 1.00 91.94 87 GLN A N 1
ATOM 700 C CA . GLN A 1 87 ? -0.827 2.940 -9.466 1.00 91.94 87 GLN A CA 1
ATOM 701 C C . GLN A 1 87 ? -1.692 4.199 -9.592 1.00 91.94 87 GLN A C 1
ATOM 703 O O . GLN A 1 87 ? -1.363 5.103 -10.352 1.00 91.94 87 GLN A O 1
ATOM 708 N N . LYS A 1 88 ? -2.772 4.295 -8.806 1.00 93.56 88 LYS A N 1
ATOM 709 C CA . LYS A 1 88 ? -3.669 5.457 -8.802 1.00 93.56 88 LYS A CA 1
ATOM 710 C C . LYS A 1 88 ? -2.967 6.740 -8.355 1.00 93.56 88 LYS A C 1
ATOM 712 O O . LYS A 1 88 ? -3.236 7.796 -8.918 1.00 93.56 88 LYS A O 1
ATOM 717 N N . TYR A 1 89 ? -2.141 6.667 -7.313 1.00 90.38 89 TYR A N 1
ATOM 718 C CA . TYR A 1 89 ? -1.390 7.831 -6.833 1.00 90.38 89 TYR A CA 1
ATOM 719 C C . TYR A 1 89 ? -0.180 8.140 -7.717 1.00 90.38 89 TYR A C 1
ATOM 721 O O . TYR A 1 89 ? 0.152 9.308 -7.910 1.00 90.38 89 TYR A O 1
ATOM 729 N N . GLY A 1 90 ? 0.444 7.101 -8.275 1.00 88.50 90 GLY A N 1
ATOM 730 C CA . GLY A 1 90 ? 1.566 7.236 -9.191 1.00 88.50 90 GLY A CA 1
ATOM 731 C C . GLY A 1 90 ? 2.846 7.765 -8.529 1.00 88.50 90 GLY A C 1
ATOM 732 O O . GLY A 1 90 ? 2.877 8.044 -7.327 1.00 88.50 90 GLY A O 1
ATOM 733 N N . PRO A 1 91 ? 3.925 7.922 -9.313 1.00 86.69 91 PRO A N 1
ATOM 734 C CA . PRO A 1 91 ? 5.234 8.324 -8.802 1.00 86.69 91 PRO A CA 1
ATOM 735 C C . PRO A 1 91 ? 5.248 9.736 -8.209 1.00 86.69 91 PRO A C 1
ATOM 737 O O . PRO A 1 91 ? 5.993 9.987 -7.271 1.00 86.69 91 PRO A O 1
ATOM 740 N N . GLU A 1 92 ? 4.416 10.652 -8.710 1.00 86.50 92 GLU A N 1
ATOM 741 C CA . GLU A 1 92 ? 4.426 12.065 -8.295 1.00 86.50 92 GLU A CA 1
ATOM 742 C C . GLU A 1 92 ? 3.982 12.265 -6.845 1.00 86.50 92 GLU A C 1
ATOM 744 O O . GLU A 1 92 ? 4.423 13.198 -6.181 1.00 86.50 92 GLU A O 1
ATOM 749 N N . HIS A 1 93 ? 3.139 11.371 -6.326 1.00 86.62 93 HIS A N 1
ATOM 750 C CA . HIS A 1 93 ? 2.718 11.420 -4.931 1.00 86.62 93 HIS A CA 1
ATOM 751 C C . HIS A 1 93 ? 3.837 10.998 -3.969 1.00 86.62 93 HIS A C 1
ATOM 753 O O . HIS A 1 93 ? 3.964 11.558 -2.882 1.00 86.62 93 HIS A O 1
ATOM 759 N N . PHE A 1 94 ? 4.644 10.012 -4.368 1.00 81.94 94 PHE A N 1
ATOM 760 C CA . PHE A 1 94 ? 5.677 9.407 -3.520 1.00 81.94 94 PHE A CA 1
ATOM 761 C C . PHE A 1 94 ? 7.079 9.988 -3.755 1.00 81.94 94 PHE A C 1
ATOM 763 O O . PHE A 1 94 ? 7.962 9.820 -2.914 1.00 81.94 94 PHE A O 1
ATOM 770 N N . ASP A 1 95 ? 7.281 10.696 -4.866 1.00 80.12 95 ASP A N 1
ATOM 771 C CA . ASP A 1 95 ? 8.466 11.503 -5.158 1.00 80.12 95 ASP A CA 1
ATOM 772 C C . ASP A 1 95 ? 8.052 12.862 -5.764 1.00 80.12 95 ASP A C 1
ATOM 774 O O . ASP A 1 95 ? 8.186 13.084 -6.974 1.00 80.12 95 ASP A O 1
ATOM 778 N N . PRO A 1 96 ? 7.549 13.801 -4.935 1.00 75.75 96 PRO A N 1
ATOM 779 C CA . PRO A 1 96 ? 7.023 15.088 -5.401 1.00 75.75 96 PRO A CA 1
ATOM 780 C C . PRO A 1 96 ? 8.049 15.951 -6.139 1.00 75.75 96 PRO A C 1
ATOM 782 O O . PRO A 1 96 ? 7.690 16.788 -6.964 1.00 75.75 96 PRO A O 1
ATOM 785 N N . HIS A 1 97 ? 9.336 15.760 -5.845 1.00 73.06 97 HIS A N 1
ATOM 786 C CA . HIS A 1 97 ? 10.424 16.530 -6.443 1.00 73.06 97 HIS A CA 1
ATOM 787 C C . HIS A 1 97 ? 11.134 15.789 -7.581 1.00 73.06 97 HIS A C 1
ATOM 789 O O . HIS A 1 97 ? 12.090 16.333 -8.134 1.00 73.06 97 HIS A O 1
ATOM 795 N N . ARG A 1 98 ? 10.699 14.562 -7.927 1.00 69.25 98 ARG A N 1
ATOM 796 C CA . ARG A 1 98 ? 11.402 13.648 -8.853 1.00 69.25 98 ARG A CA 1
ATOM 797 C C . ARG A 1 98 ? 12.902 13.547 -8.545 1.00 69.25 98 ARG A C 1
ATOM 799 O O . ARG A 1 98 ? 13.732 13.375 -9.441 1.00 69.25 98 ARG A O 1
ATOM 806 N N . ALA A 1 99 ? 13.255 13.734 -7.276 1.00 72.31 99 ALA A N 1
ATOM 807 C CA . ALA A 1 99 ? 14.637 13.824 -6.836 1.00 72.31 99 ALA A CA 1
ATOM 808 C C . ALA A 1 99 ? 15.217 12.425 -6.648 1.00 72.31 99 ALA A C 1
ATOM 810 O O . ALA A 1 99 ? 16.418 12.219 -6.833 1.00 72.31 99 ALA A O 1
ATOM 811 N N . ASN A 1 100 ? 14.358 11.465 -6.294 1.00 78.62 100 ASN A N 1
ATOM 812 C CA . ASN A 1 100 ? 14.764 10.120 -5.965 1.00 78.62 100 ASN A CA 1
ATOM 813 C C . ASN A 1 100 ? 13.771 9.070 -6.507 1.00 78.62 100 ASN A C 1
ATOM 815 O O . ASN A 1 100 ? 12.892 8.605 -5.771 1.00 78.62 100 ASN A O 1
ATOM 819 N N . PRO A 1 101 ? 13.958 8.606 -7.759 1.00 78.31 101 PRO A N 1
ATOM 820 C CA . PRO A 1 101 ? 13.092 7.588 -8.351 1.00 78.31 101 PRO A CA 1
ATOM 821 C C . PRO A 1 101 ? 13.166 6.238 -7.625 1.00 78.31 101 PRO A C 1
ATOM 823 O O . PRO A 1 101 ? 12.287 5.396 -7.823 1.00 78.31 101 PRO A O 1
ATOM 826 N N . TRP A 1 102 ? 14.160 6.037 -6.748 1.00 84.75 102 TRP A N 1
ATOM 827 C CA . TRP A 1 102 ? 14.269 4.843 -5.917 1.00 84.75 102 TRP A CA 1
ATOM 828 C C . TRP A 1 102 ? 13.092 4.711 -4.944 1.00 84.75 102 TRP A C 1
ATOM 830 O O . TRP A 1 102 ? 12.664 3.591 -4.685 1.00 84.75 102 TRP A O 1
ATOM 840 N N . ASN A 1 103 ? 12.504 5.815 -4.468 1.00 86.88 103 ASN A N 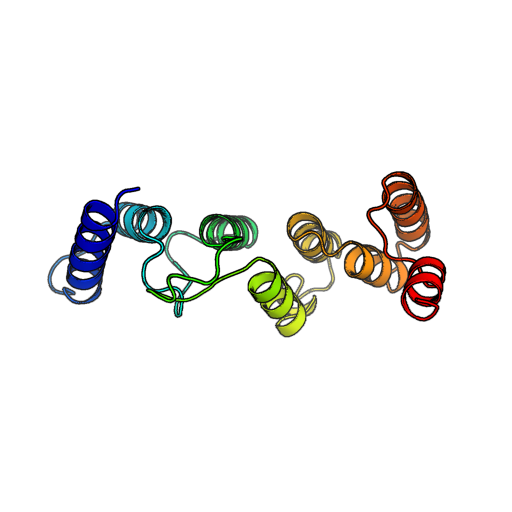1
ATOM 841 C CA . ASN A 1 103 ? 11.415 5.773 -3.485 1.00 86.88 103 ASN A CA 1
ATOM 842 C C . ASN A 1 103 ? 10.172 5.060 -4.033 1.00 86.88 103 ASN A C 1
ATOM 844 O O . ASN A 1 103 ? 9.681 4.102 -3.439 1.00 86.88 103 ASN A O 1
ATOM 848 N N . TYR A 1 104 ? 9.679 5.492 -5.198 1.00 90.00 104 TYR A N 1
ATOM 849 C CA . TYR A 1 104 ? 8.523 4.851 -5.827 1.00 90.00 104 TYR A CA 1
ATOM 850 C C . TYR A 1 104 ? 8.858 3.447 -6.341 1.00 90.00 104 TYR A C 1
ATOM 852 O O . TYR A 1 104 ? 8.053 2.528 -6.215 1.00 90.00 104 TYR A O 1
ATOM 860 N N . MET A 1 105 ? 10.073 3.250 -6.856 1.00 91.12 105 MET A N 1
ATOM 861 C CA . MET A 1 105 ? 10.532 1.940 -7.310 1.00 91.12 105 MET A CA 1
ATOM 862 C C . MET A 1 105 ? 10.551 0.906 -6.169 1.00 91.12 105 MET A C 1
ATOM 864 O O . MET A 1 105 ? 10.087 -0.215 -6.363 1.00 91.12 105 MET A O 1
ATOM 868 N N . ILE A 1 106 ? 11.023 1.273 -4.971 1.00 92.12 106 ILE A N 1
ATOM 869 C CA . ILE A 1 106 ? 11.005 0.393 -3.791 1.00 92.12 106 ILE A CA 1
ATOM 870 C C . ILE A 1 106 ? 9.564 0.025 -3.416 1.00 92.12 106 ILE A C 1
ATOM 872 O O . ILE A 1 106 ? 9.300 -1.137 -3.119 1.00 92.12 106 ILE A O 1
ATOM 876 N N . LEU A 1 107 ? 8.612 0.961 -3.492 1.00 94.31 107 LEU A N 1
ATOM 877 C CA . LEU A 1 107 ? 7.194 0.661 -3.246 1.00 94.31 107 LEU A CA 1
ATOM 878 C C . LEU A 1 107 ? 6.639 -0.375 -4.230 1.00 94.31 107 LEU A C 1
ATOM 880 O O . LEU A 1 107 ? 5.955 -1.317 -3.821 1.00 94.31 107 LEU A O 1
ATOM 884 N N . LEU A 1 108 ? 6.934 -0.219 -5.522 1.00 94.69 108 LEU A N 1
ATOM 885 C CA . LEU A 1 108 ? 6.525 -1.179 -6.548 1.00 94.69 108 LEU A CA 1
ATOM 886 C C . LEU A 1 108 ? 7.164 -2.553 -6.308 1.00 94.69 108 LEU A C 1
ATOM 888 O O . LEU A 1 108 ? 6.477 -3.571 -6.375 1.00 94.69 108 LEU A O 1
ATOM 892 N N . LEU A 1 109 ? 8.447 -2.582 -5.940 1.00 94.44 109 LEU A N 1
ATOM 893 C CA . LEU A 1 109 ? 9.176 -3.814 -5.653 1.00 94.44 109 LEU A CA 1
ATOM 894 C C . LEU A 1 109 ? 8.612 -4.5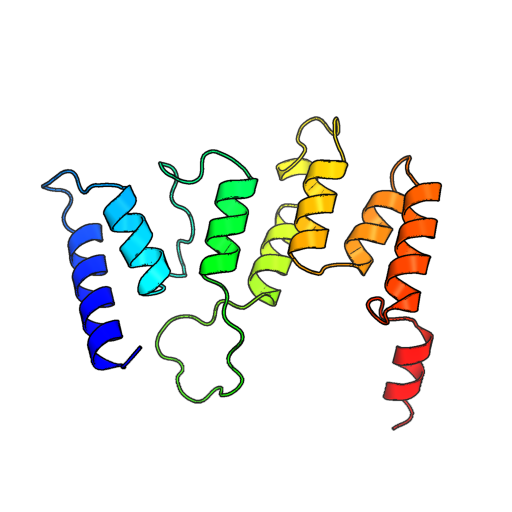51 -4.429 1.00 94.44 109 LEU A C 1
ATOM 896 O O . LEU A 1 109 ? 8.337 -5.746 -4.502 1.00 94.44 109 LEU A O 1
ATOM 900 N N . LEU A 1 110 ? 8.377 -3.840 -3.323 1.00 95.50 110 LEU A N 1
ATOM 901 C CA . LEU A 1 110 ? 7.816 -4.405 -2.088 1.00 95.50 110 LEU A CA 1
ATOM 902 C C . LEU A 1 110 ? 6.357 -4.853 -2.244 1.00 95.50 110 LEU A C 1
ATOM 904 O O . LEU A 1 110 ? 5.871 -5.662 -1.456 1.00 95.50 110 LEU A O 1
ATOM 908 N N . THR A 1 111 ? 5.662 -4.353 -3.268 1.00 96.12 111 THR A N 1
ATOM 909 C CA . THR A 1 111 ? 4.317 -4.806 -3.644 1.00 96.12 111 THR A CA 1
ATOM 910 C C . THR A 1 111 ? 4.305 -5.779 -4.820 1.00 96.12 111 THR A C 1
ATOM 912 O O . THR A 1 111 ? 3.229 -6.089 -5.326 1.00 96.12 111 THR A O 1
ATOM 915 N N . LEU A 1 112 ? 5.467 -6.314 -5.211 1.00 95.31 112 LEU A N 1
ATOM 916 C CA . LEU A 1 112 ? 5.629 -7.355 -6.234 1.00 95.31 112 LEU A CA 1
ATOM 917 C C . LEU A 1 112 ? 5.140 -6.945 -7.637 1.00 95.31 112 LEU A C 1
ATOM 919 O O . LEU A 1 112 ? 4.641 -7.774 -8.391 1.00 95.31 112 LEU A O 1
ATOM 923 N N . GLN A 1 113 ? 5.259 -5.664 -7.993 1.00 95.06 113 GLN A N 1
ATOM 924 C CA . GLN A 1 113 ? 4.918 -5.135 -9.321 1.00 95.06 113 GLN A CA 1
ATOM 925 C C . GLN A 1 113 ? 6.171 -5.045 -10.205 1.00 95.06 113 GLN A C 1
ATOM 927 O O . GLN A 1 113 ? 6.632 -3.955 -10.543 1.00 95.06 113 GLN A O 1
ATOM 932 N N . PHE A 1 114 ? 6.766 -6.193 -10.535 1.00 95.06 114 PHE A N 1
ATOM 933 C CA . PHE A 1 114 ? 8.084 -6.267 -11.178 1.00 95.06 114 PHE A CA 1
ATOM 934 C C . PHE A 1 114 ? 8.126 -5.630 -12.571 1.00 95.06 114 PHE A C 1
ATOM 936 O O . PHE A 1 114 ? 9.097 -4.953 -12.909 1.00 95.06 114 PHE A O 1
ATOM 943 N N . GLU A 1 115 ? 7.073 -5.797 -13.368 1.00 93.44 115 GLU A N 1
ATOM 944 C CA . GLU A 1 115 ? 6.966 -5.197 -14.699 1.00 93.44 115 GLU A CA 1
ATOM 945 C C . GLU A 1 115 ? 6.956 -3.668 -14.617 1.00 93.44 115 GLU A C 1
ATOM 947 O O . GLU A 1 115 ? 7.652 -2.994 -15.379 1.00 93.44 115 GLU A O 1
ATOM 952 N N . GLU A 1 116 ? 6.227 -3.122 -13.641 1.00 93.44 116 GLU A N 1
ATOM 953 C CA . GLU A 1 116 ? 6.144 -1.679 -13.428 1.00 93.44 116 GLU A CA 1
ATOM 954 C C . GLU A 1 116 ? 7.474 -1.113 -12.912 1.00 93.44 116 GLU A C 1
ATOM 956 O O . GLU A 1 116 ? 7.883 -0.028 -13.319 1.00 93.44 116 GLU A O 1
ATOM 961 N N . VAL A 1 117 ? 8.205 -1.864 -12.074 1.00 94.06 117 VAL A N 1
ATOM 962 C CA . VAL A 1 117 ? 9.566 -1.493 -11.640 1.00 94.06 117 VAL A CA 1
ATOM 963 C C . VAL A 1 117 ? 10.483 -1.299 -12.849 1.00 94.06 117 VAL A C 1
ATOM 965 O O . VAL A 1 117 ? 11.154 -0.270 -12.958 1.00 94.06 117 VAL A O 1
ATOM 968 N N . VAL A 1 118 ? 10.509 -2.271 -13.766 1.00 94.06 118 VAL A N 1
ATOM 969 C CA . VAL A 1 118 ? 11.352 -2.206 -14.970 1.00 94.06 118 VAL A CA 1
ATOM 970 C C . VAL A 1 118 ? 10.916 -1.045 -15.865 1.00 94.06 118 VAL A C 1
ATOM 972 O O . VAL A 1 118 ? 11.763 -0.267 -16.307 1.00 94.06 118 VAL A O 1
ATOM 975 N N . HIS A 1 119 ? 9.610 -0.886 -16.088 1.00 92.19 119 HIS A N 1
ATOM 976 C CA . HIS A 1 119 ? 9.049 0.197 -16.895 1.00 92.19 119 HIS A CA 1
ATOM 977 C C . HIS A 1 119 ? 9.419 1.587 -16.348 1.00 92.19 119 HIS A C 1
ATOM 979 O O . HIS A 1 119 ? 9.869 2.458 -17.101 1.00 92.19 119 HIS A O 1
ATOM 985 N N . GLN A 1 120 ? 9.310 1.778 -15.033 1.00 90.31 120 GLN A N 1
ATOM 986 C CA . GLN A 1 120 ? 9.623 3.039 -14.367 1.00 90.31 120 GLN A CA 1
ATOM 987 C C . GLN A 1 120 ? 11.114 3.397 -14.462 1.00 90.31 120 GLN A C 1
ATOM 989 O O . GLN A 1 120 ? 11.461 4.555 -14.720 1.00 90.31 120 GLN A O 1
ATOM 994 N N . LEU A 1 121 ? 12.010 2.421 -14.272 1.00 90.75 121 LEU A N 1
ATOM 995 C CA . LEU A 1 121 ? 13.458 2.639 -14.378 1.00 90.75 121 LEU A CA 1
ATOM 996 C C . LEU A 1 121 ? 13.898 2.894 -15.820 1.00 90.75 121 LEU A C 1
ATOM 998 O O . LEU A 1 121 ? 14.712 3.787 -16.058 1.00 90.75 121 LEU A O 1
ATOM 1002 N N . TYR A 1 122 ? 13.326 2.158 -16.775 1.00 91.88 122 TYR A N 1
ATOM 1003 C CA . TYR A 1 122 ? 13.633 2.306 -18.196 1.00 91.88 122 TYR A CA 1
ATOM 1004 C C . TYR A 1 122 ? 13.175 3.659 -18.756 1.00 91.88 122 TYR A C 1
ATOM 1006 O O . TYR A 1 122 ? 13.887 4.277 -19.545 1.00 91.88 122 TYR A O 1
ATOM 1014 N N . SER A 1 123 ? 12.016 4.145 -18.302 1.00 88.50 123 SER A N 1
ATOM 1015 C CA . SER A 1 123 ? 11.502 5.485 -18.630 1.00 88.50 123 SER A CA 1
ATOM 1016 C C . SER A 1 123 ? 12.299 6.614 -17.964 1.00 88.50 123 SER A C 1
ATOM 1018 O O . SER A 1 123 ? 12.163 7.782 -18.327 1.00 88.50 123 SER A O 1
ATOM 1020 N N . SER A 1 124 ? 13.128 6.274 -16.977 1.00 84.62 124 SER A N 1
ATOM 1021 C CA . SER A 1 124 ? 14.030 7.189 -16.284 1.00 84.62 124 SER A CA 1
ATOM 1022 C C . SER A 1 124 ? 15.447 7.118 -16.878 1.00 84.62 124 SER A C 1
ATOM 1024 O O . SER A 1 124 ? 15.716 6.438 -17.863 1.00 84.62 124 SER A O 1
ATOM 1026 N N . LYS A 1 125 ? 16.407 7.804 -16.251 1.00 87.50 125 LYS A N 1
ATOM 1027 C CA . LYS A 1 125 ? 17.828 7.777 -16.650 1.00 87.50 125 LYS A CA 1
ATOM 1028 C C . LYS A 1 125 ? 18.566 6.458 -16.346 1.00 87.50 125 LYS A C 1
ATOM 1030 O O . LYS A 1 125 ? 19.753 6.362 -16.633 1.00 87.50 125 LYS A O 1
ATOM 1035 N N . TYR A 1 126 ? 17.887 5.469 -15.763 1.00 90.19 126 TYR A N 1
ATOM 1036 C CA . TYR A 1 126 ? 18.472 4.240 -15.208 1.00 90.19 126 TYR A CA 1
ATOM 1037 C C . TYR A 1 126 ? 18.207 3.022 -16.106 1.00 90.19 126 TYR A C 1
ATOM 1039 O O . TYR A 1 126 ? 17.761 1.964 -15.660 1.00 90.19 126 TYR A O 1
ATOM 1047 N N . GLN A 1 127 ? 18.427 3.186 -17.413 1.00 93.31 127 GLN A N 1
ATOM 1048 C CA . GLN A 1 127 ? 18.145 2.144 -18.407 1.00 93.31 127 GLN A CA 1
ATOM 1049 C C . GLN A 1 127 ? 19.024 0.905 -18.217 1.00 93.31 127 GLN A C 1
ATOM 1051 O O . GLN A 1 127 ? 18.560 -0.218 -18.408 1.00 93.31 127 GLN A O 1
ATOM 1056 N N . ILE A 1 128 ? 20.285 1.099 -17.822 1.00 95.25 128 ILE A N 1
ATOM 1057 C CA . ILE A 1 128 ? 21.226 0.001 -17.592 1.00 95.25 128 ILE A CA 1
ATOM 1058 C C . ILE A 1 128 ? 20.740 -0.840 -16.410 1.00 95.25 128 ILE A C 1
ATOM 1060 O O . ILE A 1 128 ? 20.645 -2.061 -16.519 1.00 95.25 128 ILE A O 1
ATOM 1064 N N . GLU A 1 129 ? 20.378 -0.199 -15.304 1.00 93.81 129 GLU A N 1
ATOM 1065 C CA . GLU A 1 129 ? 19.847 -0.842 -14.106 1.00 93.81 129 GLU A CA 1
ATOM 1066 C C . GLU A 1 129 ? 18.525 -1.552 -14.400 1.00 93.81 129 GLU A C 1
ATOM 1068 O O . GLU A 1 129 ? 18.342 -2.687 -13.963 1.00 93.81 129 GLU A O 1
ATOM 1073 N N . ALA A 1 130 ? 17.645 -0.937 -15.198 1.00 94.50 130 ALA A N 1
ATOM 1074 C CA . ALA A 1 130 ? 16.395 -1.549 -15.638 1.00 94.50 130 ALA A CA 1
ATOM 1075 C C . ALA A 1 130 ? 16.638 -2.872 -16.380 1.00 94.50 130 ALA A C 1
ATOM 1077 O O . ALA A 1 130 ? 15.981 -3.867 -16.084 1.00 94.50 130 ALA A O 1
ATOM 1078 N N . VAL A 1 131 ? 17.606 -2.908 -17.305 1.00 95.69 131 VAL A N 1
ATOM 1079 C CA . VAL A 1 131 ? 17.960 -4.126 -18.055 1.00 95.69 131 VAL A CA 1
ATOM 1080 C C . VAL A 1 131 ? 18.545 -5.195 -17.133 1.00 95.69 131 VAL A C 1
ATOM 1082 O O . VAL A 1 131 ? 18.134 -6.351 -17.208 1.00 95.69 131 VAL A O 1
ATOM 1085 N N . HIS A 1 132 ? 19.465 -4.833 -16.233 1.00 95.94 132 HIS A N 1
ATOM 1086 C CA . HIS A 1 132 ? 20.060 -5.796 -15.299 1.00 95.94 132 HIS A CA 1
ATOM 1087 C C . HIS A 1 132 ? 19.017 -6.381 -14.337 1.00 95.94 132 HIS A C 1
ATOM 1089 O O . HIS A 1 132 ? 18.999 -7.593 -14.114 1.00 95.94 132 HIS A O 1
ATOM 1095 N N . LEU A 1 133 ? 18.111 -5.548 -13.816 1.00 94.31 133 LEU A N 1
ATOM 1096 C CA . LEU A 1 133 ? 16.994 -6.004 -12.989 1.00 94.31 133 LEU A CA 1
ATOM 1097 C C . LEU A 1 133 ? 16.028 -6.880 -13.781 1.00 94.31 133 LEU A C 1
ATOM 1099 O O . LEU A 1 133 ? 15.616 -7.918 -13.275 1.00 94.31 133 LEU A O 1
ATOM 1103 N N . ALA A 1 134 ? 15.717 -6.524 -15.029 1.00 94.69 134 ALA A N 1
ATOM 1104 C CA . ALA A 1 134 ? 14.855 -7.337 -15.878 1.00 94.69 134 ALA A CA 1
ATOM 1105 C C . ALA A 1 134 ? 15.447 -8.731 -16.129 1.00 94.69 134 ALA A C 1
ATOM 1107 O O . ALA A 1 134 ? 14.732 -9.724 -16.024 1.00 94.69 134 ALA A O 1
ATOM 1108 N N . ILE A 1 135 ? 16.757 -8.830 -16.384 1.00 94.69 135 ILE A N 1
ATOM 1109 C CA . ILE A 1 135 ? 17.456 -10.119 -16.506 1.00 94.69 135 ILE A CA 1
ATOM 1110 C C . ILE A 1 135 ? 17.346 -10.914 -15.199 1.00 94.69 135 ILE A C 1
ATOM 1112 O O . ILE A 1 135 ? 17.026 -12.103 -15.227 1.00 94.69 135 ILE A O 1
ATOM 1116 N N . GLY A 1 136 ? 17.573 -10.263 -14.054 1.00 94.75 136 GLY A N 1
ATOM 1117 C CA . GLY A 1 136 ? 17.446 -10.885 -12.736 1.00 94.75 136 GLY A CA 1
ATOM 1118 C C . GLY A 1 136 ? 16.029 -11.379 -12.436 1.00 94.75 136 GLY A C 1
ATOM 1119 O O . GLY A 1 136 ? 15.854 -12.482 -11.928 1.00 94.75 136 GLY A O 1
ATOM 1120 N N . PHE A 1 137 ? 15.001 -10.607 -12.780 1.00 94.56 137 PHE A N 1
ATOM 1121 C CA . PHE A 1 137 ? 13.615 -11.022 -12.587 1.00 94.56 137 PHE A CA 1
ATOM 1122 C C . PHE A 1 137 ? 13.208 -12.141 -13.549 1.00 94.56 137 PHE A C 1
ATOM 1124 O O . PHE A 1 137 ? 12.551 -13.095 -13.129 1.00 94.56 137 PHE A O 1
ATOM 1131 N N . ALA A 1 138 ? 13.639 -12.078 -14.810 1.00 93.25 138 ALA A N 1
ATOM 1132 C CA . ALA A 1 138 ? 13.377 -13.118 -15.800 1.00 93.25 138 ALA A CA 1
ATOM 1133 C C . ALA A 1 138 ? 14.025 -14.457 -15.416 1.00 93.25 138 ALA A C 1
ATOM 1135 O O . ALA A 1 138 ? 13.383 -15.497 -15.535 1.00 93.25 138 ALA A O 1
ATOM 1136 N N . SER A 1 139 ? 15.257 -14.448 -14.892 1.00 93.69 139 SER A N 1
ATOM 1137 C CA . SER A 1 139 ? 15.945 -15.680 -14.474 1.00 93.69 139 SER A CA 1
ATOM 1138 C C . SER A 1 139 ? 15.254 -16.405 -13.314 1.00 93.69 139 SER A C 1
ATOM 1140 O O . SER A 1 139 ? 15.418 -17.613 -13.167 1.00 93.69 139 SER A O 1
ATOM 1142 N N . HIS A 1 140 ? 14.445 -15.690 -12.530 1.00 93.19 140 HIS A N 1
ATOM 1143 C CA . HIS A 1 140 ? 13.647 -16.238 -11.432 1.00 93.19 140 HIS A CA 1
ATOM 1144 C C . HIS A 1 140 ? 12.166 -16.445 -11.800 1.00 93.19 140 HIS A C 1
ATOM 1146 O O . HIS A 1 140 ? 11.372 -16.796 -10.929 1.00 93.19 140 HIS A O 1
ATOM 1152 N N . GLY A 1 141 ? 11.767 -16.211 -13.057 1.00 90.94 141 GLY A N 1
ATOM 1153 C CA . GLY A 1 141 ? 10.374 -16.347 -13.501 1.00 90.94 141 GLY A CA 1
ATOM 1154 C C . GLY A 1 141 ? 9.414 -15.306 -12.909 1.00 90.94 141 GLY A C 1
ATOM 1155 O O . GLY A 1 141 ? 8.219 -15.562 -12.807 1.00 90.94 141 GLY A O 1
ATOM 1156 N N . MET A 1 142 ? 9.926 -14.144 -12.489 1.00 91.06 142 MET A N 1
ATOM 1157 C CA . MET A 1 142 ? 9.135 -13.067 -11.875 1.00 91.06 142 MET A CA 1
ATOM 1158 C C . MET A 1 142 ? 8.555 -12.072 -12.891 1.00 91.06 142 MET A C 1
ATOM 1160 O O . MET A 1 142 ? 7.731 -11.245 -12.516 1.00 91.06 142 MET A O 1
ATOM 1164 N N . LEU A 1 143 ? 8.976 -12.135 -14.159 1.00 90.06 143 LEU A N 1
ATOM 1165 C CA . LEU A 1 143 ? 8.426 -11.315 -15.241 1.00 90.06 143 LEU A CA 1
ATOM 1166 C C . LEU A 1 143 ? 7.533 -12.147 -16.144 1.00 90.06 143 LEU A C 1
ATOM 1168 O O . LEU A 1 143 ? 7.953 -13.190 -16.645 1.00 90.06 143 LEU A O 1
ATOM 1172 N N . ARG A 1 144 ? 6.338 -11.632 -16.430 1.00 85.88 144 ARG A N 1
ATOM 1173 C CA . ARG A 1 144 ? 5.472 -12.199 -17.464 1.00 85.88 144 ARG A CA 1
ATOM 1174 C C . ARG A 1 144 ? 5.964 -11.750 -18.831 1.00 85.88 144 ARG A C 1
ATOM 1176 O O . ARG A 1 144 ? 5.940 -10.561 -19.148 1.00 85.88 144 ARG A O 1
ATOM 1183 N N . THR A 1 145 ? 6.403 -12.693 -19.656 1.00 78.94 145 THR A N 1
ATOM 1184 C CA . THR A 1 145 ? 6.840 -12.374 -21.016 1.00 78.94 145 THR A CA 1
ATOM 1185 C C . THR A 1 145 ? 5.696 -12.535 -22.013 1.00 78.94 145 THR A C 1
ATOM 1187 O O . THR A 1 145 ? 4.740 -13.286 -21.813 1.00 78.94 145 THR A O 1
ATOM 1190 N N . THR A 1 146 ? 5.780 -11.834 -23.142 1.00 74.31 146 THR A N 1
ATOM 1191 C CA . THR A 1 146 ? 4.786 -11.952 -24.222 1.00 74.31 146 THR A CA 1
ATOM 1192 C C . THR A 1 146 ? 4.761 -13.349 -24.856 1.00 74.31 146 THR A C 1
ATOM 1194 O O . THR A 1 146 ? 3.777 -13.711 -25.499 1.00 74.31 146 THR A O 1
ATOM 1197 N N . LEU A 1 147 ? 5.813 -14.152 -24.657 1.00 65.31 147 LEU A N 1
ATOM 1198 C CA . LEU A 1 147 ? 5.877 -15.550 -25.084 1.00 65.31 147 LEU A CA 1
ATOM 1199 C C . LEU A 1 147 ? 4.968 -16.448 -24.229 1.00 65.31 147 LEU A C 1
ATOM 1201 O O . LEU A 1 147 ? 4.283 -17.301 -24.789 1.00 65.31 147 LEU A O 1
ATOM 1205 N N . ASP A 1 148 ? 4.872 -16.191 -22.921 1.00 59.84 148 ASP A N 1
ATOM 1206 C CA . ASP A 1 148 ? 3.984 -16.932 -22.009 1.00 59.84 148 ASP A CA 1
ATOM 1207 C C . ASP A 1 148 ? 2.505 -16.686 -22.330 1.00 59.84 148 ASP A C 1
ATOM 1209 O O . ASP A 1 148 ? 1.665 -17.578 -22.232 1.00 59.84 148 ASP A O 1
ATOM 1213 N N . THR A 1 149 ? 2.184 -15.472 -22.784 1.00 56.88 149 THR A N 1
ATOM 1214 C CA . THR A 1 149 ? 0.801 -15.082 -23.108 1.00 56.88 149 THR A CA 1
ATOM 1215 C C . THR A 1 149 ? 0.280 -15.839 -24.336 1.00 56.88 149 THR A C 1
ATOM 1217 O O . THR A 1 149 ? -0.869 -16.267 -24.358 1.00 56.88 149 THR A O 1
ATOM 1220 N N . LYS A 1 150 ? 1.145 -16.095 -25.329 1.00 50.97 150 LYS A N 1
ATOM 1221 C CA . LYS A 1 150 ? 0.781 -16.851 -26.540 1.00 50.97 150 LYS A CA 1
ATOM 1222 C C . LYS A 1 150 ? 0.544 -18.340 -26.280 1.00 50.97 150 LYS A C 1
ATOM 1224 O O . LYS A 1 150 ? -0.232 -18.951 -27.003 1.00 50.97 150 LYS A O 1
ATOM 1229 N N . GLN A 1 151 ? 1.188 -18.922 -25.267 1.00 50.16 151 GLN A N 1
ATOM 1230 C CA . GLN A 1 151 ? 0.976 -20.326 -24.894 1.00 50.16 151 GLN A CA 1
ATOM 1231 C C . GLN A 1 151 ? -0.345 -20.546 -24.136 1.00 50.16 151 GLN A C 1
ATOM 1233 O O . GLN A 1 151 ? -0.913 -21.632 -24.216 1.00 50.16 151 GLN A O 1
ATOM 1238 N N . GLN A 1 152 ? -0.860 -19.522 -23.445 1.00 48.72 152 GLN A N 1
ATOM 1239 C CA . GLN A 1 152 ? -2.167 -19.567 -22.774 1.00 48.72 152 GLN A CA 1
ATOM 1240 C C . GLN A 1 152 ? -3.357 -19.390 -23.725 1.00 48.72 152 GLN A C 1
ATOM 1242 O O . GLN A 1 152 ? -4.438 -19.866 -23.405 1.00 48.72 152 GLN A O 1
ATOM 1247 N N . GLU A 1 153 ? -3.178 -18.735 -24.875 1.00 50.31 153 GLU A N 1
ATOM 1248 C CA . GLU A 1 153 ? -4.230 -18.579 -25.897 1.00 50.31 153 GLU A CA 1
ATOM 1249 C C . GLU A 1 153 ? -4.312 -19.764 -26.882 1.00 50.31 153 GLU A C 1
ATOM 1251 O O . GLU A 1 153 ? -5.258 -19.855 -27.662 1.00 50.31 153 GLU A O 1
ATOM 1256 N N . SER A 1 154 ? -3.331 -20.675 -26.866 1.00 46.09 154 SER A N 1
ATOM 1257 C CA . SER A 1 154 ? -3.295 -21.883 -27.709 1.00 46.09 154 SER A CA 1
ATOM 1258 C C . SER A 1 154 ? -3.823 -23.156 -27.024 1.00 46.09 154 SER A C 1
ATOM 1260 O O . SER A 1 154 ? -3.616 -24.254 -27.544 1.00 46.09 154 SER A O 1
ATOM 1262 N N . LEU A 1 155 ? -4.469 -23.014 -25.864 1.00 42.16 155 LEU A N 1
ATOM 1263 C CA . LEU A 1 155 ? -5.150 -24.060 -25.088 1.00 42.16 155 LEU A CA 1
ATOM 1264 C C . LEU A 1 155 ? -6.615 -23.666 -24.879 1.00 42.16 155 LEU A C 1
ATOM 1266 O O . LEU A 1 155 ? -7.463 -24.584 -24.911 1.00 42.16 155 LEU A O 1
#